Protein AF-A0A8T1RW31-F1 (afdb_monomer_lite)

InterPro domains:
  IPR011993 PH-like domain superfamily [G3DSA:2.30.29.30] (54-125)
  IPR035899 Dbl homology (DH) domain superfamily [SSF48065] (14-65)
  IPR047271 Ephexin-like [PTHR12845] (14-125)

Structure (mmCIF, N/CA/C/O backbone):
data_AF-A0A8T1RW31-F1
#
_entry.id   AF-A0A8T1RW31-F1
#
loop_
_atom_site.group_PDB
_atom_site.id
_atom_site.type_symbol
_atom_site.label_atom_id
_atom_site.label_alt_id
_atom_site.label_comp_id
_atom_site.label_asym_id
_atom_site.label_entity_id
_atom_site.label_seq_id
_atom_site.pdbx_PDB_ins_code
_atom_site.Cartn_x
_atom_site.Cartn_y
_atom_site.Cartn_z
_atom_site.occupancy
_atom_site.B_iso_or_equiv
_atom_site.auth_seq_id
_atom_site.auth_comp_id
_atom_site.auth_asym_id
_atom_site.auth_atom_id
_atom_site.pdbx_PDB_model_num
ATOM 1 N N . SER A 1 1 ? -5.918 -11.823 5.665 1.00 46.09 1 SER A N 1
ATOM 2 C CA . SER A 1 1 ? -6.267 -12.877 6.634 1.00 46.09 1 SER A CA 1
ATOM 3 C C . SER A 1 1 ? -6.020 -12.405 8.059 1.00 46.09 1 SER A C 1
ATOM 5 O O . SER A 1 1 ? -6.945 -12.440 8.847 1.00 46.09 1 SER A O 1
ATOM 7 N N . ASP A 1 2 ? -4.847 -11.859 8.387 1.00 44.81 2 ASP A N 1
ATOM 8 C CA . ASP A 1 2 ? -4.467 -11.627 9.798 1.00 44.81 2 ASP A CA 1
ATOM 9 C C . ASP A 1 2 ? -5.242 -10.527 10.540 1.00 44.81 2 ASP A C 1
ATOM 11 O O . ASP A 1 2 ? -5.266 -10.493 11.765 1.00 44.81 2 ASP A O 1
ATOM 15 N N . THR A 1 3 ? -5.876 -9.593 9.833 1.00 49.72 3 THR A N 1
ATOM 16 C CA . THR A 1 3 ? -6.548 -8.443 10.464 1.00 49.72 3 THR A CA 1
ATOM 17 C C . THR A 1 3 ? -7.973 -8.745 10.912 1.00 49.72 3 THR A C 1
ATOM 19 O O . THR A 1 3 ? -8.412 -8.197 11.919 1.00 49.72 3 THR A O 1
ATOM 22 N N . SER A 1 4 ? -8.660 -9.677 10.247 1.00 54.31 4 SER A N 1
ATOM 23 C CA . SER A 1 4 ? -9.984 -10.143 10.673 1.00 54.31 4 SER A CA 1
ATOM 24 C C . SER A 1 4 ? -9.929 -10.938 11.978 1.00 54.31 4 SER A C 1
ATOM 26 O O . SER A 1 4 ? -10.834 -10.810 12.800 1.00 54.31 4 SER A O 1
ATOM 28 N N . ASP A 1 5 ? -8.855 -11.696 12.211 1.00 52.34 5 ASP A N 1
ATOM 29 C CA . ASP A 1 5 ? -8.711 -12.522 13.417 1.00 52.34 5 ASP A CA 1
ATOM 30 C C . ASP A 1 5 ? -8.388 -11.680 14.655 1.00 52.34 5 ASP A C 1
ATOM 32 O O . ASP A 1 5 ? -8.919 -11.929 15.738 1.00 52.34 5 ASP A O 1
ATOM 36 N N . VAL A 1 6 ? -7.585 -10.621 14.498 1.00 55.88 6 VAL A N 1
ATOM 37 C CA . VAL A 1 6 ? -7.279 -9.678 15.586 1.00 55.88 6 VAL A CA 1
ATOM 38 C C . VAL A 1 6 ? -8.510 -8.846 15.957 1.00 55.88 6 VAL A C 1
ATOM 40 O O . VAL A 1 6 ? -8.774 -8.641 17.146 1.00 55.88 6 VAL A O 1
ATOM 43 N N . ASP A 1 7 ? -9.304 -8.414 14.975 1.00 56.78 7 ASP A N 1
ATOM 44 C CA . ASP A 1 7 ? -10.567 -7.708 15.216 1.00 56.78 7 ASP A CA 1
ATOM 45 C C . ASP A 1 7 ? -11.609 -8.621 15.893 1.00 56.78 7 ASP A C 1
ATOM 47 O O . ASP A 1 7 ? -12.275 -8.200 16.845 1.00 56.78 7 ASP A O 1
ATOM 51 N N . ALA A 1 8 ? -11.707 -9.890 15.477 1.00 58.50 8 ALA A N 1
ATOM 52 C CA . ALA A 1 8 ? -12.607 -10.876 16.080 1.00 58.50 8 ALA A CA 1
ATOM 53 C C . ALA A 1 8 ? -12.199 -11.246 17.519 1.00 58.50 8 ALA A C 1
ATOM 55 O O . ALA A 1 8 ? -13.044 -11.294 18.421 1.00 58.50 8 ALA A O 1
ATOM 56 N N . PHE A 1 9 ? -10.902 -11.445 17.767 1.00 58.47 9 PHE A N 1
ATOM 57 C CA . PHE A 1 9 ? -10.366 -11.756 19.093 1.00 58.47 9 PHE A CA 1
ATOM 58 C C . PHE A 1 9 ? -10.543 -10.587 20.074 1.00 58.47 9 PHE A C 1
ATOM 60 O O . PHE A 1 9 ? -10.979 -10.779 21.215 1.00 58.47 9 PHE A O 1
ATOM 67 N N . SER A 1 10 ? -10.283 -9.359 19.615 1.00 59.94 10 SER A N 1
ATOM 68 C CA . SER A 1 10 ? -10.482 -8.139 20.406 1.00 59.94 10 SER A CA 1
ATOM 69 C C . SER A 1 10 ? -11.962 -7.924 20.737 1.00 59.94 10 SER A C 1
ATOM 71 O O . SER A 1 10 ? -12.306 -7.624 21.880 1.00 59.94 10 SER A O 1
ATOM 73 N N . ALA A 1 11 ? -12.862 -8.153 19.775 1.00 61.72 11 ALA A N 1
ATOM 74 C CA . ALA A 1 11 ? -14.304 -8.055 19.990 1.00 61.72 11 ALA A CA 1
ATOM 75 C C . ALA A 1 11 ? -14.823 -9.079 21.018 1.00 61.72 11 ALA A C 1
ATOM 77 O O . ALA A 1 11 ? -15.632 -8.722 21.876 1.00 61.72 11 ALA A O 1
ATOM 78 N N . SER A 1 12 ? -14.327 -10.320 20.980 1.00 63.66 12 SER A N 1
ATOM 79 C CA . SER A 1 12 ? -14.724 -11.395 21.903 1.00 63.66 12 SER A CA 1
ATOM 80 C C . SER A 1 12 ? -14.334 -11.101 23.359 1.00 63.66 12 SER A C 1
ATOM 82 O O . SER A 1 12 ? -15.152 -11.222 24.275 1.00 63.66 12 SER A O 1
ATOM 84 N N . ARG A 1 13 ? -13.102 -10.627 23.592 1.00 61.41 13 ARG A N 1
ATOM 85 C CA . ARG A 1 13 ? -12.610 -10.321 24.947 1.00 61.41 13 ARG A CA 1
ATOM 86 C C . ARG A 1 13 ? -13.348 -9.142 25.578 1.00 61.41 13 ARG A C 1
ATOM 88 O O . ARG A 1 13 ? -13.646 -9.169 26.770 1.00 61.41 13 ARG A O 1
ATOM 95 N N . LEU A 1 14 ? -13.678 -8.140 24.765 1.00 61.69 14 LEU A N 1
ATOM 96 C CA . LEU A 1 14 ? -14.389 -6.946 25.207 1.00 61.69 14 LEU A CA 1
ATOM 97 C C . LEU A 1 14 ? -15.867 -7.241 25.530 1.00 61.69 14 LEU A C 1
ATOM 99 O O . LEU A 1 14 ? -16.405 -6.667 26.475 1.00 61.69 14 LEU A O 1
ATOM 103 N N . GLN A 1 15 ? -16.528 -8.152 24.802 1.00 63.28 15 GLN A N 1
ATOM 104 C CA . GLN A 1 15 ? -17.930 -8.524 25.062 1.00 63.28 15 GLN A CA 1
ATOM 105 C C . GLN A 1 15 ? -18.145 -9.197 26.428 1.00 63.28 15 GLN A C 1
ATOM 107 O O . GLN A 1 15 ? -19.230 -9.099 27.001 1.00 63.28 15 GLN A O 1
ATOM 112 N N . ASN A 1 16 ? -17.124 -9.850 26.987 1.00 65.62 16 ASN A N 1
ATOM 113 C CA . ASN A 1 16 ? -17.227 -10.510 28.291 1.00 65.62 16 ASN A CA 1
ATOM 114 C C . ASN A 1 16 ? -17.387 -9.536 29.471 1.00 65.62 16 ASN A C 1
ATOM 116 O O . ASN A 1 16 ? -17.856 -9.952 30.528 1.00 65.62 16 ASN A O 1
ATOM 120 N N . ILE A 1 17 ? -17.034 -8.257 29.301 1.00 62.81 17 ILE A N 1
ATOM 121 C CA . ILE A 1 17 ? -17.176 -7.226 30.342 1.00 62.81 17 ILE A CA 1
ATOM 122 C C . ILE A 1 17 ? -18.653 -6.840 30.520 1.00 62.81 17 ILE A C 1
ATOM 124 O O . ILE A 1 17 ? -19.134 -6.761 31.646 1.00 62.81 17 ILE A O 1
ATOM 128 N N . LEU A 1 18 ? -19.395 -6.694 29.417 1.00 60.72 18 LEU A N 1
ATOM 129 C CA . LEU A 1 18 ? -20.835 -6.397 29.426 1.00 60.72 18 LEU A CA 1
ATOM 130 C C . LEU A 1 18 ? -21.678 -7.532 30.022 1.00 60.72 18 LEU A C 1
ATOM 132 O O . LEU A 1 18 ? -22.686 -7.280 30.671 1.00 60.72 18 LEU A O 1
ATOM 136 N N . LYS A 1 19 ? -21.250 -8.790 29.858 1.00 64.69 19 LYS A N 1
ATOM 137 C CA . LYS A 1 19 ? -21.963 -9.961 30.401 1.00 64.69 19 LYS A CA 1
ATOM 138 C C . LYS A 1 19 ? -21.948 -10.050 31.935 1.00 64.69 19 LYS A C 1
ATOM 140 O O . LYS A 1 19 ? -22.605 -10.928 32.483 1.00 64.69 19 LYS A O 1
ATOM 145 N N . ARG A 1 20 ? -21.179 -9.198 32.625 1.00 63.34 20 ARG A N 1
ATOM 146 C CA . ARG A 1 20 ? -21.022 -9.220 34.091 1.00 63.34 20 ARG A CA 1
ATOM 147 C C . ARG A 1 20 ? -21.783 -8.109 34.821 1.00 63.34 20 ARG A C 1
ATOM 149 O O . ARG A 1 20 ? -21.731 -8.071 36.046 1.00 63.34 20 ARG A O 1
ATOM 156 N N . THR A 1 21 ? -22.475 -7.220 34.109 1.00 61.50 21 THR A N 1
ATOM 157 C CA . THR A 1 21 ? -23.271 -6.134 34.706 1.00 61.50 21 THR A CA 1
ATOM 158 C C . THR A 1 21 ? -24.756 -6.479 34.754 1.00 61.50 21 THR A C 1
ATOM 160 O O . THR A 1 21 ? -25.287 -7.065 33.814 1.00 61.50 21 THR A O 1
ATOM 163 N N . LEU A 1 22 ? -25.430 -6.105 35.846 1.00 60.44 22 LEU A N 1
ATOM 164 C CA . LEU A 1 22 ? -26.866 -6.327 36.024 1.00 60.44 22 LEU A CA 1
ATOM 165 C C . LEU A 1 22 ? -27.662 -5.491 35.005 1.00 60.44 22 LEU A C 1
ATOM 167 O O . LEU A 1 22 ? -27.460 -4.277 34.911 1.00 60.44 22 LEU A O 1
ATOM 171 N N . GLN A 1 23 ? -28.559 -6.136 34.261 1.00 64.31 23 GLN A N 1
ATOM 172 C CA . GLN A 1 23 ? -29.338 -5.524 33.181 1.00 64.31 23 GLN A CA 1
ATOM 173 C C . GLN A 1 23 ? -30.287 -4.432 33.718 1.00 64.31 23 GLN A C 1
ATOM 175 O O . GLN A 1 23 ? -30.961 -4.631 34.726 1.00 64.31 23 GLN A O 1
ATOM 180 N N . GLY A 1 24 ? -30.325 -3.270 33.067 1.00 62.38 24 GLY A N 1
ATOM 181 C CA . GLY A 1 24 ? -31.104 -2.088 33.451 1.00 62.38 24 GLY A CA 1
ATOM 182 C C . GLY A 1 24 ? -30.450 -1.177 34.499 1.00 62.38 24 GLY A C 1
ATOM 183 O O . GLY A 1 24 ? -31.065 -0.196 34.919 1.00 62.38 24 GLY A O 1
ATOM 184 N N . SER A 1 25 ? -29.224 -1.467 34.945 1.00 75.69 25 SER A N 1
ATOM 185 C CA . SER A 1 25 ? -28.545 -0.683 35.988 1.00 75.69 25 SER A CA 1
ATOM 186 C C . SER A 1 25 ? -27.785 0.534 35.437 1.00 75.69 25 SER A C 1
ATOM 188 O O . SER A 1 25 ? -27.363 0.580 34.280 1.00 75.69 25 SER A O 1
ATOM 190 N N . ARG A 1 26 ? -27.526 1.529 36.301 1.00 75.81 26 ARG A N 1
ATOM 191 C CA . ARG A 1 26 ? -26.604 2.643 35.983 1.00 75.81 26 ARG A CA 1
ATOM 192 C C . ARG A 1 26 ? -25.194 2.143 35.641 1.00 75.81 26 ARG A C 1
ATOM 194 O O . ARG A 1 26 ? -24.499 2.769 34.834 1.00 75.81 26 ARG A O 1
ATOM 201 N N . ASP A 1 27 ? -24.803 1.012 36.219 1.00 74.88 27 ASP A N 1
ATOM 202 C CA . ASP A 1 27 ? -23.509 0.378 35.986 1.00 74.88 27 ASP A CA 1
ATOM 203 C C . ASP A 1 27 ? -23.437 -0.255 34.594 1.00 74.88 27 ASP A C 1
ATOM 205 O O . ASP A 1 27 ? -22.423 -0.100 33.918 1.00 74.88 27 ASP A O 1
ATOM 209 N N . GLU A 1 28 ? -24.520 -0.866 34.099 1.00 78.12 28 GLU A N 1
ATOM 210 C CA . GLU A 1 28 ? -24.605 -1.356 32.715 1.00 78.12 28 GLU A CA 1
ATOM 211 C C . GLU A 1 28 ? -24.477 -0.207 31.705 1.00 78.12 28 GLU A C 1
ATOM 213 O O . GLU A 1 28 ? -23.698 -0.299 30.752 1.00 78.12 28 GLU A O 1
ATOM 218 N N . ALA A 1 29 ? -25.189 0.905 31.913 1.00 78.75 29 ALA A N 1
ATOM 219 C CA . ALA A 1 29 ? -25.111 2.062 31.019 1.00 78.75 29 ALA A CA 1
ATOM 220 C C . ALA A 1 29 ? -23.685 2.644 30.969 1.00 78.75 29 ALA A C 1
ATOM 222 O O . ALA A 1 29 ? -23.159 2.970 29.897 1.00 78.75 29 ALA A O 1
ATOM 223 N N . THR A 1 30 ? -23.026 2.719 32.127 1.00 82.44 30 THR A N 1
ATOM 224 C CA . THR A 1 30 ? -21.640 3.190 32.248 1.00 82.44 30 THR A CA 1
ATOM 225 C C . THR A 1 30 ? -20.658 2.210 31.600 1.00 82.44 30 THR A C 1
ATOM 227 O O . THR A 1 30 ? -19.804 2.629 30.814 1.00 82.44 30 THR A O 1
ATOM 230 N N . ALA A 1 31 ? -20.815 0.907 31.847 1.00 79.56 31 ALA A N 1
ATOM 231 C CA . ALA A 1 31 ? -20.001 -0.147 31.247 1.00 79.56 31 ALA A CA 1
ATOM 232 C C . ALA A 1 31 ? -20.157 -0.194 29.720 1.00 79.56 31 ALA A C 1
ATOM 234 O O . ALA A 1 31 ? -19.162 -0.310 29.007 1.00 79.56 31 ALA A O 1
ATOM 235 N N . THR A 1 32 ? -21.372 -0.009 29.201 1.00 81.44 32 THR A N 1
ATOM 236 C CA . THR A 1 32 ? -21.655 0.067 27.759 1.00 81.44 32 THR A CA 1
ATOM 237 C C . THR A 1 32 ? -20.953 1.262 27.118 1.00 81.44 32 THR A C 1
ATOM 239 O O . THR A 1 32 ? -20.333 1.139 26.058 1.00 81.44 32 THR A O 1
ATOM 242 N N . LYS A 1 33 ? -20.996 2.433 27.769 1.00 85.12 33 LYS A N 1
ATOM 243 C CA . LYS A 1 33 ? -20.296 3.630 27.289 1.00 85.12 33 LYS A CA 1
ATOM 244 C C . LYS A 1 33 ? -18.780 3.417 27.273 1.00 85.12 33 LYS A C 1
ATOM 246 O O . LYS A 1 33 ? -18.149 3.710 26.258 1.00 85.12 33 LYS A O 1
ATOM 251 N N . ALA A 1 34 ? -18.209 2.880 28.352 1.00 84.88 34 ALA A N 1
ATOM 252 C CA . ALA A 1 34 ? -16.783 2.565 28.436 1.00 84.88 34 ALA A CA 1
ATOM 253 C C . ALA A 1 34 ? -16.362 1.536 27.373 1.00 84.88 34 ALA A C 1
ATOM 255 O O . ALA A 1 34 ? -15.367 1.736 26.677 1.00 84.88 34 ALA A O 1
ATOM 256 N N . PHE A 1 35 ? -17.163 0.487 27.176 1.00 82.12 35 PHE A N 1
ATOM 257 C CA . PHE A 1 35 ? -16.952 -0.523 26.143 1.00 82.12 35 PHE A CA 1
ATOM 258 C C . PHE A 1 35 ? -16.932 0.086 24.737 1.00 82.12 35 PHE A C 1
ATOM 260 O O . PHE A 1 35 ? -16.029 -0.205 23.955 1.00 82.12 35 PHE A O 1
ATOM 267 N N . ASN A 1 36 ? -17.887 0.960 24.412 1.00 83.75 36 ASN A N 1
ATOM 268 C CA . ASN A 1 36 ? -17.943 1.601 23.098 1.00 83.75 36 ASN A CA 1
ATOM 269 C C . ASN A 1 36 ? -16.732 2.511 22.845 1.00 83.75 36 ASN A C 1
ATOM 271 O O . ASN A 1 36 ? -16.191 2.509 21.738 1.00 83.75 36 ASN A O 1
ATOM 275 N N . GLN A 1 37 ? -16.272 3.244 23.867 1.00 88.75 37 GLN A N 1
ATOM 276 C CA . GLN A 1 37 ? -15.040 4.036 23.776 1.00 88.75 37 GLN A CA 1
ATOM 277 C C . GLN A 1 37 ? -13.816 3.140 23.563 1.00 88.75 37 GLN A C 1
ATOM 279 O O . GLN A 1 37 ? -13.017 3.392 22.665 1.00 88.75 37 GLN A O 1
ATOM 284 N N . LEU A 1 38 ? -13.704 2.042 24.312 1.00 86.25 38 LEU A N 1
ATOM 285 C CA . LEU A 1 38 ? -12.600 1.098 24.167 1.00 86.25 38 LEU A CA 1
ATOM 286 C C . LEU A 1 38 ? -12.595 0.423 22.787 1.00 86.25 38 LEU A C 1
ATOM 288 O O . LEU A 1 38 ? -11.551 0.328 22.147 1.00 86.25 38 LEU A O 1
ATOM 292 N N . LYS A 1 39 ? -13.766 0.031 22.276 1.00 83.62 39 LYS A N 1
ATOM 293 C CA . LYS A 1 39 ? -13.921 -0.508 20.918 1.00 83.62 39 LYS A CA 1
ATOM 294 C C . LYS A 1 39 ? -13.456 0.492 19.856 1.00 83.62 39 LYS A C 1
ATOM 296 O O . LYS A 1 39 ? -12.806 0.094 18.890 1.00 83.62 39 LYS A O 1
ATOM 301 N N . LYS A 1 40 ? -13.770 1.781 20.029 1.00 88.19 40 LYS A N 1
ATOM 302 C CA . LYS A 1 40 ? -13.301 2.850 19.138 1.00 88.19 40 LYS A CA 1
ATOM 303 C C . LYS A 1 40 ? -11.774 2.975 19.175 1.00 88.19 40 LYS A C 1
ATOM 305 O O . LYS A 1 40 ? -11.160 2.962 18.113 1.00 88.19 40 LYS A O 1
ATOM 310 N N . LEU A 1 41 ? -11.172 2.995 20.365 1.00 89.81 41 LEU A N 1
ATOM 311 C CA . LEU A 1 41 ? -9.715 3.079 20.531 1.00 89.81 41 LEU A CA 1
ATOM 312 C C . LEU A 1 41 ? -8.982 1.902 19.879 1.00 89.81 41 LEU A C 1
ATOM 314 O O . LEU A 1 41 ? -7.998 2.100 19.170 1.00 89.81 41 LEU A O 1
ATOM 318 N N . VAL A 1 42 ? -9.479 0.676 20.066 1.00 87.31 42 VAL A N 1
ATOM 319 C CA . VAL A 1 42 ? -8.896 -0.513 19.423 1.00 87.31 42 VAL A CA 1
ATOM 320 C C . VAL A 1 42 ? -8.970 -0.395 17.902 1.00 87.31 42 VAL A C 1
ATOM 322 O O . VAL A 1 42 ? -7.979 -0.643 17.217 1.00 87.31 42 VAL A O 1
ATOM 325 N N . LYS A 1 43 ? -10.113 0.047 17.365 1.00 88.12 43 LYS A N 1
ATOM 326 C CA . LYS A 1 43 ? -10.285 0.249 15.922 1.00 88.12 43 LYS A CA 1
ATOM 327 C C . LYS A 1 43 ? -9.303 1.288 15.366 1.00 88.12 43 LYS A C 1
ATOM 329 O O . LYS A 1 43 ? -8.713 1.064 14.312 1.00 88.12 43 LYS A O 1
ATOM 334 N N . GLU A 1 44 ? -9.117 2.406 16.063 1.00 91.44 44 GLU A N 1
ATOM 335 C CA . GLU A 1 44 ? -8.173 3.464 15.674 1.00 91.44 44 GLU A CA 1
ATOM 336 C C . GLU A 1 44 ? -6.714 2.987 15.729 1.00 91.44 44 GLU A C 1
ATOM 338 O O . GLU A 1 44 ? -5.932 3.268 14.816 1.00 91.44 44 GLU A O 1
ATOM 343 N N . CYS A 1 45 ? -6.358 2.203 16.749 1.00 91.19 45 CYS A N 1
ATOM 344 C CA . CYS A 1 45 ? -5.037 1.589 16.870 1.00 91.19 45 CYS A CA 1
ATOM 345 C C . CYS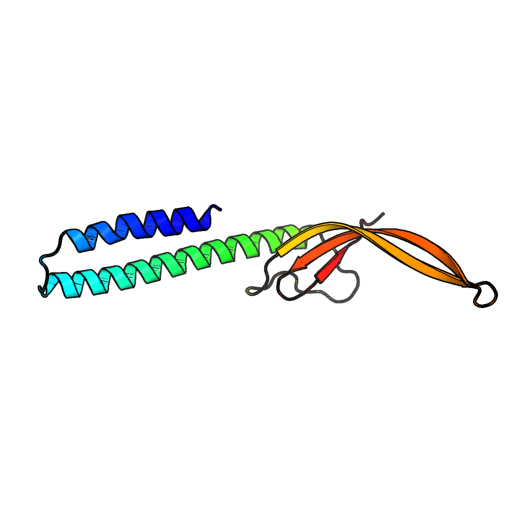 A 1 45 ? -4.763 0.624 15.709 1.00 91.19 45 CYS A C 1
ATOM 347 O O . CYS A 1 45 ? -3.748 0.747 15.021 1.00 91.19 45 CYS A O 1
ATOM 349 N N . ASN A 1 46 ? -5.708 -0.273 15.414 1.00 89.25 46 ASN A N 1
ATOM 350 C CA . ASN A 1 46 ? -5.577 -1.231 14.316 1.00 89.25 46 ASN A CA 1
ATOM 351 C C . ASN A 1 46 ? -5.449 -0.521 12.960 1.00 89.25 46 ASN A C 1
ATOM 353 O O . ASN A 1 46 ? -4.591 -0.886 12.153 1.00 89.25 46 ASN A O 1
ATOM 357 N N . ALA A 1 47 ? -6.234 0.536 12.726 1.00 90.56 47 ALA A N 1
ATOM 358 C CA . ALA A 1 47 ? -6.122 1.352 11.518 1.00 90.56 47 ALA A CA 1
ATOM 359 C C . ALA A 1 47 ? -4.746 2.035 11.404 1.00 90.56 47 ALA A C 1
ATOM 361 O O . ALA A 1 47 ? -4.157 2.065 10.321 1.00 90.56 47 ALA A O 1
ATOM 362 N N . SER A 1 48 ? -4.200 2.525 12.520 1.00 92.56 48 SER A N 1
ATOM 363 C CA . SER A 1 48 ? -2.872 3.148 12.565 1.00 92.56 48 SER A CA 1
ATOM 364 C C . SER A 1 48 ? -1.760 2.140 12.263 1.00 92.56 48 SER A C 1
ATOM 366 O O . SER A 1 48 ? -0.892 2.419 11.437 1.00 92.56 48 SER A O 1
ATOM 368 N N . VAL A 1 49 ? -1.825 0.933 12.839 1.00 93.88 49 VAL A N 1
ATOM 369 C CA . VAL A 1 49 ? -0.881 -0.161 12.543 1.00 93.88 49 VAL A CA 1
ATOM 370 C C . VAL A 1 49 ? -0.932 -0.543 11.062 1.00 93.88 49 VAL A C 1
ATOM 372 O O . VAL A 1 49 ? 0.110 -0.685 10.423 1.00 93.88 49 VAL A O 1
ATOM 375 N N . GLN A 1 50 ? -2.128 -0.673 10.481 1.00 91.50 50 GLN A N 1
ATOM 376 C CA . GLN A 1 50 ? -2.272 -0.930 9.045 1.00 91.50 50 GLN A CA 1
ATOM 377 C C . GLN A 1 50 ? -1.703 0.212 8.195 1.00 91.50 50 GLN A C 1
ATOM 379 O O . GLN A 1 50 ? -1.067 -0.035 7.173 1.00 91.50 50 GLN A O 1
ATOM 384 N N . SER A 1 51 ? -1.919 1.467 8.593 1.00 93.62 51 SER A N 1
ATOM 385 C CA . SER A 1 51 ? -1.336 2.622 7.907 1.00 93.62 51 SER A CA 1
ATOM 386 C C . SER A 1 51 ? 0.189 2.593 7.947 1.00 93.62 51 SER A C 1
ATOM 388 O O . SER A 1 51 ? 0.824 2.852 6.931 1.00 93.62 51 SER A O 1
ATOM 390 N N . MET A 1 52 ? 0.774 2.227 9.088 1.00 94.88 52 MET A N 1
ATOM 391 C CA . MET A 1 52 ? 2.223 2.134 9.249 1.00 94.88 52 MET A CA 1
ATOM 392 C C . MET A 1 52 ? 2.821 1.047 8.351 1.00 94.88 52 MET A C 1
ATOM 394 O O . MET A 1 52 ? 3.769 1.328 7.626 1.00 94.88 52 MET A O 1
ATOM 398 N N . LYS A 1 53 ? 2.208 -0.144 8.306 1.00 94.50 53 LYS A N 1
ATOM 399 C CA . LYS A 1 53 ? 2.634 -1.239 7.414 1.00 94.50 53 LYS A CA 1
ATOM 400 C C . LYS A 1 53 ? 2.623 -0.825 5.939 1.00 94.50 53 LYS A C 1
ATOM 402 O O . LYS A 1 53 ? 3.577 -1.096 5.217 1.00 94.50 53 LYS A O 1
ATOM 407 N N . ARG A 1 54 ? 1.567 -0.129 5.500 1.00 95.50 54 ARG A N 1
ATOM 408 C CA . ARG A 1 54 ? 1.450 0.377 4.119 1.00 95.50 54 ARG A CA 1
ATOM 409 C C . ARG A 1 54 ? 2.543 1.408 3.820 1.00 95.50 54 ARG A C 1
ATOM 411 O O . ARG A 1 54 ? 3.192 1.326 2.784 1.00 95.50 54 ARG A O 1
ATOM 418 N N . THR A 1 55 ? 2.815 2.325 4.749 1.00 95.75 55 THR A N 1
ATOM 419 C CA . THR A 1 55 ? 3.909 3.299 4.610 1.00 95.75 55 THR A CA 1
ATOM 420 C C . THR A 1 55 ? 5.286 2.628 4.554 1.00 95.75 55 THR A C 1
ATOM 422 O O . THR A 1 55 ? 6.108 3.016 3.726 1.00 95.75 55 THR A O 1
ATOM 425 N N . GLU A 1 56 ? 5.554 1.617 5.387 1.00 96.06 56 GLU A N 1
ATOM 426 C CA . GLU A 1 56 ? 6.817 0.859 5.363 1.00 96.06 56 GLU A CA 1
ATOM 427 C C . GLU A 1 56 ? 7.052 0.164 4.017 1.00 96.06 56 GLU A C 1
ATOM 429 O O . GLU A 1 56 ? 8.160 0.223 3.476 1.00 96.06 56 GLU A O 1
ATOM 434 N N . GLU A 1 57 ? 6.008 -0.436 3.441 1.00 95.38 57 GLU A N 1
ATOM 435 C CA . GLU A 1 57 ? 6.062 -1.047 2.112 1.00 95.38 57 GLU A CA 1
ATOM 436 C C . GLU A 1 57 ? 6.428 -0.015 1.032 1.00 95.38 57 GLU A C 1
ATOM 438 O O . GLU A 1 57 ? 7.338 -0.249 0.229 1.00 95.38 57 GLU A O 1
ATOM 443 N N . LEU A 1 58 ? 5.806 1.171 1.061 1.00 95.88 58 LEU A N 1
ATOM 444 C CA . LEU A 1 58 ? 6.141 2.267 0.145 1.00 95.88 58 LEU A CA 1
ATOM 445 C C . LEU A 1 58 ? 7.578 2.769 0.333 1.00 95.88 58 LEU A C 1
ATOM 447 O O . LEU A 1 58 ? 8.260 3.034 -0.656 1.00 95.88 58 LEU A O 1
ATOM 451 N N . ILE A 1 59 ? 8.065 2.879 1.575 1.00 95.44 59 ILE A N 1
ATOM 452 C CA . ILE A 1 59 ? 9.457 3.265 1.866 1.00 95.44 59 ILE A CA 1
ATOM 453 C C . ILE A 1 59 ? 10.425 2.239 1.277 1.00 95.44 59 ILE A C 1
ATOM 455 O O . ILE A 1 59 ? 11.425 2.613 0.658 1.00 95.44 59 ILE A O 1
ATOM 459 N N . HIS A 1 60 ? 10.150 0.948 1.465 1.00 94.75 60 HIS A N 1
ATOM 460 C CA . HIS A 1 60 ? 10.989 -0.116 0.929 1.00 94.75 60 HIS A CA 1
ATOM 461 C C . HIS A 1 60 ? 11.016 -0.093 -0.604 1.00 94.75 60 HIS A C 1
ATOM 463 O O . HIS A 1 60 ? 12.081 -0.236 -1.207 1.00 94.75 60 HIS A O 1
ATOM 469 N N . LEU A 1 61 ? 9.866 0.148 -1.235 1.00 93.75 61 LEU A N 1
ATOM 470 C CA . LEU A 1 61 ? 9.755 0.255 -2.684 1.00 93.75 61 LEU A CA 1
ATOM 471 C C . LEU A 1 61 ? 10.464 1.498 -3.241 1.00 93.75 61 LEU A C 1
ATOM 473 O O . LEU A 1 61 ? 11.179 1.402 -4.237 1.00 93.75 61 LEU A O 1
ATOM 477 N N . ASN A 1 62 ? 10.343 2.644 -2.567 1.00 92.44 62 ASN A N 1
ATOM 478 C CA . ASN A 1 62 ? 10.990 3.898 -2.964 1.00 92.44 62 ASN A CA 1
ATOM 479 C C . ASN A 1 62 ? 12.520 3.788 -3.014 1.00 92.44 62 ASN A C 1
ATOM 481 O O . ASN A 1 62 ? 13.161 4.482 -3.792 1.00 92.44 62 ASN A O 1
ATOM 485 N N . LYS A 1 63 ? 13.116 2.898 -2.208 1.00 91.31 63 LYS A N 1
ATOM 486 C CA . LYS A 1 63 ? 14.561 2.612 -2.243 1.00 91.31 63 LYS A CA 1
ATOM 487 C C . LYS A 1 63 ? 14.990 1.798 -3.469 1.00 91.31 63 LYS A C 1
ATOM 489 O O . LYS A 1 63 ? 16.171 1.786 -3.793 1.00 91.31 63 LYS A O 1
ATOM 494 N N . LYS A 1 64 ? 14.059 1.084 -4.110 1.00 90.25 64 LYS A N 1
ATOM 495 C CA . LYS A 1 64 ? 14.323 0.187 -5.247 1.00 90.25 64 LYS A CA 1
ATOM 496 C C . LYS A 1 64 ? 14.011 0.822 -6.600 1.00 90.25 64 LYS A C 1
ATOM 498 O O . LYS A 1 64 ? 14.581 0.404 -7.602 1.00 90.25 64 LYS A O 1
ATOM 503 N N . ILE A 1 65 ? 13.094 1.788 -6.641 1.00 89.25 65 ILE A N 1
ATOM 504 C CA . ILE A 1 65 ? 12.656 2.436 -7.880 1.00 89.25 65 ILE A CA 1
ATOM 505 C C . ILE A 1 65 ? 13.411 3.749 -8.080 1.00 89.25 65 ILE A C 1
ATOM 507 O O . ILE A 1 65 ? 13.510 4.569 -7.171 1.00 89.25 65 ILE A O 1
ATOM 511 N N . HIS A 1 66 ? 13.896 3.967 -9.300 1.00 87.56 66 HIS A N 1
ATOM 512 C CA . HIS A 1 66 ? 14.440 5.246 -9.741 1.00 87.56 66 HIS A CA 1
ATOM 513 C C . HIS A 1 66 ? 13.489 5.889 -10.756 1.00 87.56 66 HIS A C 1
ATOM 515 O O . HIS A 1 66 ? 13.080 5.237 -11.715 1.00 87.56 66 HIS A O 1
ATOM 521 N N . PHE A 1 67 ? 13.132 7.157 -10.543 1.00 86.94 67 PHE A N 1
ATOM 522 C CA . PHE A 1 67 ? 12.234 7.907 -11.423 1.00 86.94 67 PHE A CA 1
ATOM 523 C C . PHE A 1 67 ? 13.049 8.829 -12.338 1.00 86.94 67 PHE A C 1
ATOM 525 O O . PHE A 1 67 ? 13.718 9.738 -11.854 1.00 86.94 67 PHE A O 1
ATOM 532 N N . GLU A 1 68 ? 12.987 8.599 -13.653 1.00 77.19 68 GLU A N 1
ATOM 533 C CA . GLU A 1 68 ? 13.808 9.313 -14.649 1.00 77.19 68 GLU A CA 1
ATOM 534 C C . GLU A 1 68 ? 13.317 10.739 -14.963 1.00 77.19 68 GLU A C 1
ATOM 536 O O . GLU A 1 68 ? 14.100 11.576 -15.405 1.00 77.19 68 GLU A O 1
ATOM 541 N N . SER A 1 69 ? 12.035 11.055 -14.743 1.00 63.38 69 SER A N 1
ATOM 542 C CA . SER A 1 69 ? 11.460 12.358 -15.107 1.00 63.38 69 SER A CA 1
ATOM 543 C C . SER A 1 69 ? 10.415 12.800 -14.082 1.00 63.38 69 SER A C 1
ATOM 545 O O . SER A 1 69 ? 9.385 12.141 -13.938 1.00 63.38 69 SER A O 1
ATOM 547 N N . LYS A 1 70 ? 10.677 13.945 -13.431 1.00 68.81 70 LYS A N 1
ATOM 548 C CA . LYS A 1 70 ? 9.934 14.526 -12.294 1.00 68.81 70 LYS A CA 1
ATOM 549 C C . LYS A 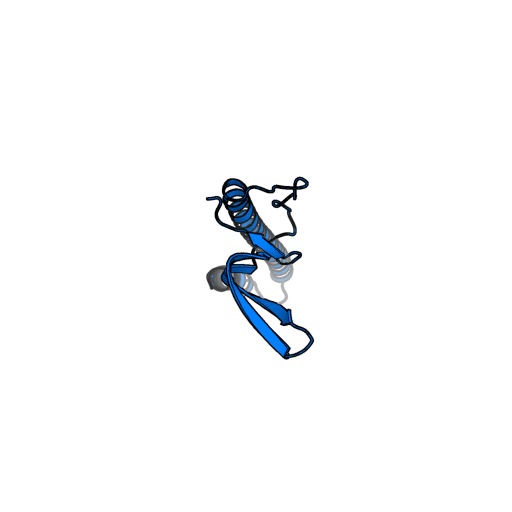1 70 ? 9.878 13.591 -11.078 1.00 68.81 70 LYS A C 1
ATOM 551 O O . LYS A 1 70 ? 9.512 12.426 -11.168 1.00 68.81 70 LYS A O 1
ATOM 556 N N . ILE A 1 71 ? 10.239 14.118 -9.910 1.00 74.81 71 ILE A N 1
ATOM 557 C CA . ILE A 1 71 ? 10.158 13.372 -8.650 1.00 74.81 71 ILE A CA 1
ATOM 558 C C . ILE A 1 71 ? 8.690 12.992 -8.433 1.00 74.81 71 ILE A C 1
ATOM 560 O O . ILE A 1 71 ? 7.856 13.857 -8.170 1.00 74.81 71 ILE A O 1
ATOM 564 N N . PHE A 1 72 ? 8.366 11.708 -8.572 1.00 86.31 72 PHE A N 1
ATOM 565 C CA . PHE A 1 72 ? 7.066 11.186 -8.184 1.00 86.31 72 PHE A CA 1
ATOM 566 C C . PHE A 1 72 ? 7.098 10.923 -6.674 1.00 86.31 72 PHE A C 1
ATOM 568 O O . PHE A 1 72 ? 7.911 10.110 -6.227 1.00 86.31 72 PHE A O 1
ATOM 575 N N . PRO A 1 73 ? 6.259 11.589 -5.861 1.00 90.56 73 PRO A N 1
ATOM 576 C CA . PRO A 1 73 ? 6.227 11.351 -4.425 1.00 90.56 73 PRO A CA 1
ATOM 577 C C . PRO A 1 73 ? 5.546 10.005 -4.161 1.00 90.56 73 PRO A C 1
ATOM 579 O O . PRO A 1 73 ? 4.338 9.942 -3.932 1.00 90.56 73 PRO A O 1
ATOM 582 N N . LEU A 1 74 ? 6.313 8.912 -4.247 1.00 92.75 74 LEU A N 1
ATOM 583 C CA . LEU A 1 74 ? 5.793 7.553 -4.091 1.00 92.75 74 LEU A CA 1
ATOM 584 C C . LEU A 1 74 ? 5.144 7.360 -2.719 1.00 92.75 74 LEU A C 1
ATOM 586 O O . LEU A 1 74 ? 4.070 6.769 -2.626 1.00 92.75 74 LEU A O 1
ATOM 590 N N . ILE A 1 75 ? 5.770 7.901 -1.674 1.00 94.25 75 ILE A N 1
ATOM 591 C CA . ILE A 1 75 ? 5.288 7.822 -0.297 1.00 94.25 75 ILE A CA 1
ATOM 592 C C . ILE A 1 75 ? 4.192 8.874 -0.085 1.00 94.25 75 ILE A C 1
ATOM 594 O O . ILE A 1 75 ? 4.443 10.073 -0.176 1.00 94.25 75 ILE A O 1
ATOM 598 N N . SER A 1 76 ? 2.984 8.413 0.234 1.00 93.50 76 SER A N 1
ATOM 599 C CA . SER A 1 76 ? 1.826 9.242 0.582 1.00 93.50 76 SER A CA 1
ATOM 600 C C . SER A 1 76 ? 0.986 8.532 1.644 1.00 93.50 76 SER A C 1
ATOM 602 O O . SER A 1 76 ? 0.881 7.308 1.625 1.00 93.50 76 SER A O 1
ATOM 604 N N . GLN A 1 77 ? 0.353 9.288 2.549 1.00 88.81 77 GLN A N 1
ATOM 605 C CA . GLN A 1 77 ? -0.487 8.729 3.621 1.00 88.81 77 GLN A CA 1
ATOM 606 C C . GLN A 1 77 ? -1.709 7.965 3.093 1.00 88.81 77 GLN A C 1
ATOM 608 O O . GLN A 1 77 ? -2.160 7.003 3.711 1.00 88.81 77 GLN A O 1
ATOM 613 N N . SER A 1 78 ? -2.259 8.396 1.956 1.00 92.12 78 SER A N 1
ATOM 614 C CA . SER A 1 78 ? -3.444 7.792 1.344 1.00 92.12 78 SER A CA 1
ATOM 615 C C . SER A 1 78 ? -3.113 6.702 0.327 1.00 92.12 78 SER A C 1
ATOM 617 O O . SER A 1 78 ? -4.038 6.154 -0.271 1.00 92.12 78 SER A O 1
ATOM 619 N N . ARG A 1 79 ? -1.828 6.385 0.112 1.00 95.69 79 ARG A N 1
ATOM 620 C CA . ARG A 1 79 ? -1.402 5.417 -0.900 1.00 95.69 79 ARG A CA 1
ATOM 621 C C . ARG A 1 79 ? -1.094 4.057 -0.288 1.00 95.69 79 ARG A C 1
ATOM 623 O O . ARG A 1 79 ? -0.488 3.966 0.775 1.00 95.69 79 ARG A O 1
ATOM 630 N N . TRP A 1 80 ? -1.484 2.992 -0.979 1.00 95.81 80 TRP A N 1
ATOM 631 C CA . TRP A 1 80 ? -1.083 1.628 -0.647 1.00 95.81 80 TRP A CA 1
ATOM 632 C C . TRP A 1 80 ? -0.972 0.755 -1.887 1.00 95.81 80 TRP A C 1
ATOM 634 O O . TRP A 1 80 ? -1.694 0.955 -2.866 1.00 95.81 80 TRP A O 1
ATOM 644 N N . LEU A 1 81 ? -0.051 -0.208 -1.842 1.00 96.44 81 LEU A N 1
ATOM 645 C CA . LEU A 1 81 ? 0.141 -1.165 -2.919 1.00 96.44 81 LEU A CA 1
ATOM 646 C C . LEU A 1 81 ? -0.993 -2.197 -2.874 1.00 96.44 81 LEU A C 1
ATOM 648 O O . LEU A 1 81 ? -1.260 -2.817 -1.849 1.00 96.44 81 LEU A O 1
ATOM 652 N N . VAL A 1 82 ? -1.707 -2.334 -3.985 1.00 96.62 82 VAL A N 1
ATOM 653 C CA . VAL A 1 82 ? -2.814 -3.283 -4.151 1.00 96.62 82 VAL A CA 1
ATOM 654 C C . VAL A 1 82 ? -2.293 -4.593 -4.731 1.00 96.62 82 VAL A C 1
ATOM 656 O O . VAL A 1 82 ? -2.695 -5.671 -4.297 1.00 96.62 82 VAL A O 1
ATOM 659 N N . LYS A 1 83 ? -1.410 -4.507 -5.733 1.00 95.69 83 LYS A N 1
ATOM 660 C CA . LYS A 1 83 ? -0.802 -5.667 -6.392 1.00 95.69 83 LYS A CA 1
ATOM 661 C C . LYS A 1 83 ? 0.488 -5.265 -7.093 1.00 95.69 83 LYS A C 1
ATOM 663 O O . LYS A 1 83 ? 0.621 -4.134 -7.551 1.00 95.69 83 LYS A O 1
ATOM 668 N N .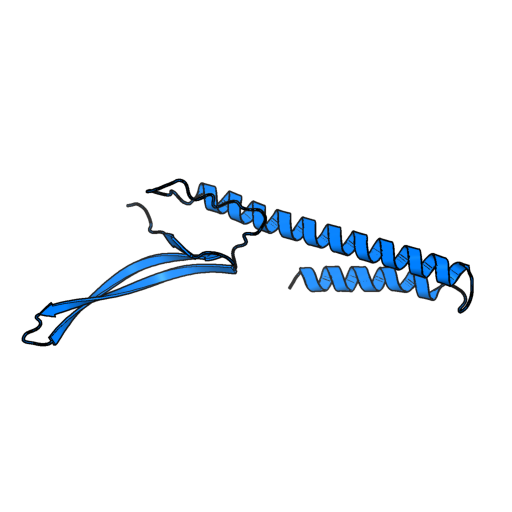 HIS A 1 84 ? 1.414 -6.202 -7.241 1.00 95.38 84 HIS A N 1
ATOM 669 C CA . HIS A 1 84 ? 2.624 -5.989 -8.020 1.00 95.38 84 HIS A CA 1
ATOM 670 C C . HIS A 1 84 ? 3.124 -7.296 -8.646 1.00 95.38 84 HIS A C 1
ATOM 672 O O . HIS A 1 84 ? 2.766 -8.380 -8.180 1.00 95.38 84 HIS A O 1
ATOM 678 N N . GLY A 1 85 ? 3.910 -7.204 -9.720 1.00 95.25 85 GLY A N 1
ATOM 679 C CA . GLY A 1 85 ? 4.464 -8.384 -10.386 1.00 95.25 85 GLY A CA 1
ATOM 680 C C . GLY A 1 85 ? 5.040 -8.126 -11.774 1.00 95.25 85 GLY A C 1
ATOM 681 O O . GLY A 1 85 ? 4.842 -7.065 -12.366 1.00 95.25 85 GLY A O 1
ATOM 682 N N . GLU A 1 86 ? 5.750 -9.128 -12.286 1.00 95.12 86 GLU A N 1
ATOM 683 C CA . GLU A 1 86 ? 6.285 -9.140 -13.646 1.00 95.12 86 GLU A CA 1
ATOM 684 C C . GLU A 1 86 ? 5.162 -9.333 -14.665 1.00 95.12 86 GLU A C 1
ATOM 686 O O . GLU A 1 86 ? 4.281 -10.176 -14.493 1.00 95.12 86 GLU A O 1
ATOM 691 N N . LEU A 1 87 ? 5.208 -8.547 -15.735 1.00 93.56 87 LEU A N 1
ATOM 692 C CA . LEU A 1 87 ? 4.312 -8.616 -16.877 1.00 93.56 87 LEU A CA 1
ATOM 693 C C . LEU A 1 87 ? 5.117 -8.570 -18.176 1.00 93.56 87 LEU A C 1
ATOM 695 O O . LEU A 1 87 ? 6.261 -8.113 -18.224 1.00 93.56 87 LEU A O 1
ATOM 699 N N . VAL A 1 88 ? 4.472 -9.008 -19.253 1.00 91.81 88 VAL A N 1
ATOM 700 C CA . VAL A 1 88 ? 4.972 -8.839 -20.615 1.00 91.81 88 VAL A CA 1
ATOM 701 C C . VAL A 1 88 ? 4.101 -7.801 -21.307 1.00 91.81 88 VAL A C 1
ATOM 703 O O . VAL A 1 88 ? 2.914 -8.023 -21.533 1.00 91.81 88 VAL A O 1
ATOM 706 N N . GLU A 1 89 ? 4.696 -6.658 -21.626 1.00 88.56 89 GLU A N 1
ATOM 707 C CA . GLU A 1 89 ? 4.095 -5.657 -22.497 1.00 88.56 89 GLU A CA 1
ATOM 708 C C . GLU A 1 89 ? 4.153 -6.181 -23.935 1.00 88.56 89 GLU A C 1
ATOM 710 O O . GLU A 1 89 ? 5.234 -6.508 -24.429 1.00 88.56 89 GLU A O 1
ATOM 715 N N . VAL A 1 90 ? 2.994 -6.294 -24.585 1.00 88.31 90 VAL A N 1
ATOM 716 C CA . VAL A 1 90 ? 2.864 -6.727 -25.980 1.00 88.31 90 VAL A CA 1
ATOM 717 C C . VAL A 1 90 ? 2.514 -5.505 -26.820 1.00 88.31 90 VAL A C 1
ATOM 719 O O . VAL A 1 90 ? 1.421 -4.960 -26.693 1.00 88.31 90 VAL A O 1
ATOM 722 N N . ASP A 1 91 ? 3.440 -5.083 -27.674 1.00 83.19 91 ASP A N 1
ATOM 723 C CA . ASP A 1 91 ? 3.252 -3.974 -28.609 1.00 83.19 91 ASP A CA 1
ATOM 724 C C . ASP A 1 91 ? 3.103 -4.524 -30.032 1.00 83.19 91 ASP A C 1
ATOM 726 O O . ASP A 1 91 ? 3.927 -5.319 -30.501 1.00 83.19 91 ASP A O 1
ATOM 730 N N . MET A 1 92 ? 2.030 -4.116 -30.708 1.00 81.69 92 MET A N 1
ATOM 731 C CA . MET A 1 92 ? 1.689 -4.550 -32.057 1.00 81.69 92 M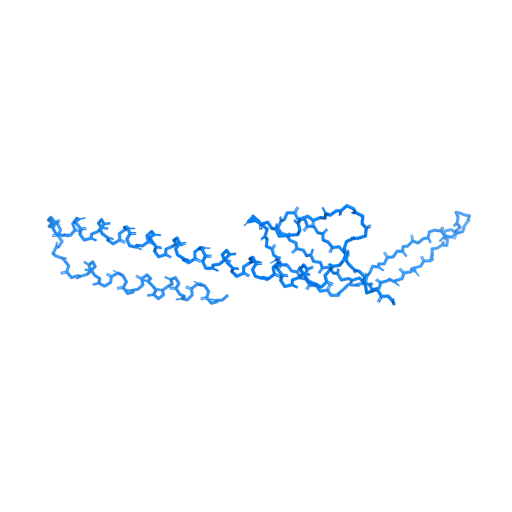ET A CA 1
ATOM 732 C C . MET A 1 92 ? 1.890 -3.390 -33.023 1.00 81.69 92 MET A C 1
ATOM 734 O O . MET A 1 92 ? 1.020 -2.543 -33.215 1.00 81.69 92 MET A O 1
ATOM 738 N N . GLN A 1 93 ? 3.058 -3.370 -33.655 1.00 76.81 93 GLN A N 1
ATOM 739 C CA . GLN A 1 93 ? 3.433 -2.309 -34.578 1.00 76.81 93 GLN A CA 1
ATOM 740 C C . GLN A 1 93 ? 3.016 -2.682 -35.999 1.00 76.81 93 GLN A C 1
ATOM 742 O O . GLN A 1 93 ? 3.368 -3.753 -36.506 1.00 76.81 93 GLN A O 1
ATOM 747 N N . LEU A 1 94 ? 2.272 -1.796 -36.664 1.00 73.62 94 LEU A N 1
ATOM 748 C CA . LEU A 1 94 ? 1.963 -1.938 -38.084 1.00 73.62 94 LEU A CA 1
ATOM 749 C C . LEU A 1 94 ? 3.217 -1.600 -38.899 1.00 73.62 94 LEU A C 1
ATOM 751 O O . LEU A 1 94 ? 3.671 -0.460 -38.914 1.00 73.62 94 LEU A O 1
ATOM 755 N N . VAL A 1 95 ? 3.773 -2.596 -39.584 1.00 72.56 95 VAL A N 1
ATOM 756 C CA . VAL A 1 95 ? 5.012 -2.453 -40.365 1.00 72.56 95 VAL A CA 1
ATOM 757 C C . VAL A 1 95 ? 4.717 -2.023 -41.804 1.00 72.56 95 VAL A C 1
ATOM 759 O O . VAL A 1 95 ? 5.565 -1.431 -42.464 1.00 72.56 95 VAL A O 1
ATOM 762 N N . SER A 1 96 ? 3.516 -2.313 -42.318 1.00 70.62 96 SER A N 1
ATOM 763 C CA . SER A 1 96 ? 3.091 -1.896 -43.658 1.00 70.62 96 SER A CA 1
ATOM 764 C C . SER A 1 96 ? 1.567 -1.815 -43.773 1.00 70.62 96 SER A C 1
ATOM 766 O O . SER A 1 96 ? 0.870 -2.797 -43.510 1.00 70.62 96 SER A O 1
ATOM 768 N N . THR A 1 97 ? 1.061 -0.665 -44.224 1.00 64.56 97 THR A N 1
ATOM 769 C CA . THR A 1 97 ? -0.362 -0.402 -44.515 1.00 64.56 97 THR A CA 1
ATOM 770 C C . THR A 1 97 ? -0.862 -1.111 -45.774 1.00 64.56 97 THR A C 1
ATOM 772 O O . THR A 1 97 ? -2.041 -1.431 -45.860 1.00 64.56 97 THR A O 1
ATOM 775 N N . LEU A 1 98 ? 0.027 -1.408 -46.728 1.00 67.69 98 LEU A N 1
ATOM 776 C CA . LEU A 1 98 ? -0.325 -2.014 -48.020 1.00 67.69 98 LEU A CA 1
ATOM 777 C C . LEU A 1 98 ? -0.598 -3.526 -47.937 1.00 67.69 98 LEU A C 1
ATOM 779 O O . LEU A 1 98 ? -1.249 -4.072 -48.819 1.00 67.69 98 LEU A O 1
ATOM 783 N N . ALA A 1 99 ? -0.107 -4.205 -46.893 1.00 66.38 99 ALA A N 1
ATOM 784 C CA . ALA A 1 99 ? -0.241 -5.658 -46.730 1.00 66.38 99 ALA A CA 1
ATOM 785 C C . ALA A 1 99 ? -0.695 -6.094 -45.323 1.00 66.38 99 ALA A C 1
ATOM 787 O O . ALA A 1 99 ? -0.543 -7.265 -44.984 1.00 66.38 99 ALA A O 1
ATOM 788 N N . ALA A 1 100 ? -1.193 -5.164 -44.494 1.00 66.44 100 ALA A N 1
ATOM 789 C CA . ALA A 1 100 ? -1.604 -5.404 -43.102 1.00 66.44 100 ALA A CA 1
ATOM 790 C C . ALA A 1 100 ? -0.624 -6.305 -42.315 1.00 66.44 100 ALA A C 1
ATOM 792 O O . ALA A 1 100 ? -1.020 -7.243 -41.624 1.00 66.44 100 ALA A O 1
ATOM 793 N N . LYS A 1 101 ? 0.685 -6.045 -42.446 1.00 73.62 101 LYS A N 1
ATOM 794 C CA . LYS A 1 101 ? 1.718 -6.805 -41.729 1.00 73.62 101 LYS A CA 1
ATOM 795 C C . LYS A 1 101 ? 1.965 -6.169 -40.370 1.00 73.62 101 LYS A C 1
ATOM 797 O O . LYS A 1 101 ? 2.450 -5.039 -40.295 1.00 73.62 101 LYS A O 1
ATOM 802 N N . PHE A 1 102 ? 1.678 -6.917 -39.313 1.00 77.06 102 PHE A N 1
ATOM 803 C CA . PHE A 1 102 ? 1.951 -6.516 -37.939 1.00 77.06 102 PHE A CA 1
ATOM 804 C C . PHE A 1 102 ? 3.170 -7.254 -37.394 1.00 77.06 102 PHE A C 1
ATOM 806 O O . PHE A 1 102 ? 3.327 -8.457 -37.605 1.00 77.06 102 PHE A O 1
ATOM 813 N N . LYS A 1 103 ? 4.023 -6.535 -36.666 1.00 80.00 103 LYS A N 1
ATOM 814 C CA . LYS A 1 103 ? 5.105 -7.113 -35.874 1.00 80.00 103 LYS A CA 1
ATOM 815 C C . LYS A 1 103 ? 4.717 -7.035 -34.407 1.00 80.00 103 LYS A C 1
ATOM 817 O O . LYS A 1 103 ? 4.468 -5.952 -33.886 1.00 80.00 103 LYS A O 1
ATOM 822 N N . LEU A 1 104 ? 4.688 -8.194 -33.759 1.00 82.31 104 LEU A N 1
ATOM 823 C CA . LEU A 1 104 ? 4.570 -8.301 -32.311 1.00 82.31 104 LEU A CA 1
ATOM 824 C C . LEU A 1 104 ? 5.956 -8.112 -31.697 1.00 82.31 104 LEU A C 1
ATOM 826 O O . LEU A 1 104 ? 6.908 -8.799 -32.070 1.00 82.31 104 LEU A O 1
ATOM 830 N N . SER A 1 105 ? 6.069 -7.171 -30.770 1.00 84.06 105 SER A N 1
ATOM 831 C CA . SER A 1 105 ? 7.236 -7.028 -29.909 1.00 84.06 105 SER A CA 1
ATOM 832 C C . SER A 1 105 ? 6.812 -7.194 -28.458 1.00 84.06 105 SER A C 1
ATOM 834 O O . SER A 1 105 ? 5.740 -6.745 -28.058 1.00 84.06 105 SER A O 1
ATOM 836 N N . THR A 1 106 ? 7.638 -7.884 -27.680 1.00 87.88 106 THR A N 1
ATOM 837 C CA . THR A 1 106 ? 7.369 -8.162 -26.270 1.00 87.88 106 THR A CA 1
ATOM 838 C C . THR A 1 106 ? 8.481 -7.585 -25.415 1.00 87.88 106 THR A C 1
ATOM 840 O O . THR A 1 106 ? 9.656 -7.816 -25.708 1.00 87.88 106 THR A O 1
ATOM 843 N N . LYS A 1 107 ? 8.131 -6.865 -24.351 1.00 88.06 107 LYS A N 1
ATOM 844 C CA . LYS A 1 107 ? 9.093 -6.316 -23.386 1.00 88.06 107 LYS A CA 1
ATOM 845 C C . LYS A 1 107 ? 8.693 -6.710 -21.973 1.00 88.06 107 LYS A C 1
ATOM 847 O O . LYS A 1 107 ? 7.526 -6.617 -21.607 1.00 88.06 107 LYS A O 1
ATOM 852 N N . MET A 1 108 ? 9.661 -7.149 -21.173 1.00 91.69 108 MET A N 1
ATOM 853 C CA . MET A 1 108 ? 9.422 -7.408 -19.754 1.00 91.69 108 MET A CA 1
ATOM 854 C C . MET A 1 108 ? 9.291 -6.083 -19.006 1.00 91.69 108 MET A C 1
ATOM 856 O O . MET A 1 108 ? 10.147 -5.203 -19.118 1.00 91.69 108 MET A O 1
ATOM 860 N N . VAL A 1 109 ? 8.222 -5.957 -18.230 1.00 93.25 109 VAL A N 1
ATOM 861 C CA . VAL A 1 109 ? 7.949 -4.801 -17.376 1.00 93.25 109 VAL A CA 1
ATOM 862 C C . VAL A 1 109 ? 7.496 -5.290 -16.008 1.00 93.25 109 VAL A C 1
ATOM 864 O O . VAL A 1 109 ? 6.966 -6.387 -15.869 1.00 93.25 109 VAL A O 1
ATOM 867 N N . TYR A 1 110 ? 7.699 -4.482 -14.977 1.00 94.75 110 TYR A N 1
ATOM 868 C CA . TYR A 1 110 ? 7.217 -4.778 -13.635 1.00 94.75 110 TYR A CA 1
ATOM 869 C C . TYR A 1 110 ? 6.146 -3.764 -13.245 1.00 94.75 110 TYR A C 1
ATOM 871 O O . TYR A 1 110 ? 6.392 -2.552 -13.253 1.00 94.75 110 TYR A O 1
ATOM 879 N N . LEU A 1 111 ? 4.962 -4.276 -12.917 1.00 95.44 111 LEU A N 1
ATOM 880 C CA . LEU A 1 111 ? 3.786 -3.512 -12.527 1.00 95.44 111 LEU A CA 1
ATOM 881 C C . LEU A 1 111 ? 3.779 -3.267 -11.019 1.00 95.44 111 LEU A C 1
ATOM 883 O O . LEU A 1 111 ? 3.926 -4.208 -10.240 1.00 95.44 111 LEU A O 1
ATOM 887 N N . HIS A 1 112 ? 3.485 -2.030 -10.625 1.00 95.56 112 HIS A N 1
ATOM 888 C CA . HIS A 1 112 ? 3.118 -1.661 -9.258 1.00 95.56 112 HIS A CA 1
ATOM 889 C C . HIS A 1 112 ? 1.763 -0.952 -9.296 1.00 95.56 112 HIS A C 1
ATOM 891 O O . HIS A 1 112 ? 1.660 0.190 -9.749 1.00 95.56 112 HIS A O 1
ATOM 897 N N . LEU A 1 113 ? 0.711 -1.648 -8.871 1.00 97.19 113 LEU A N 1
ATOM 898 C CA . LEU A 1 113 ? -0.649 -1.123 -8.816 1.00 97.19 113 LEU A CA 1
ATOM 899 C C . LEU A 1 113 ? -0.927 -0.577 -7.420 1.00 97.19 113 LEU A C 1
ATOM 901 O O . LEU A 1 113 ? -1.003 -1.348 -6.463 1.00 97.19 113 LEU A O 1
ATOM 905 N N . PHE A 1 114 ? -1.136 0.730 -7.322 1.00 97.19 114 PHE A N 1
ATOM 906 C CA . PHE A 1 114 ? -1.616 1.391 -6.115 1.00 97.19 114 PHE A CA 1
A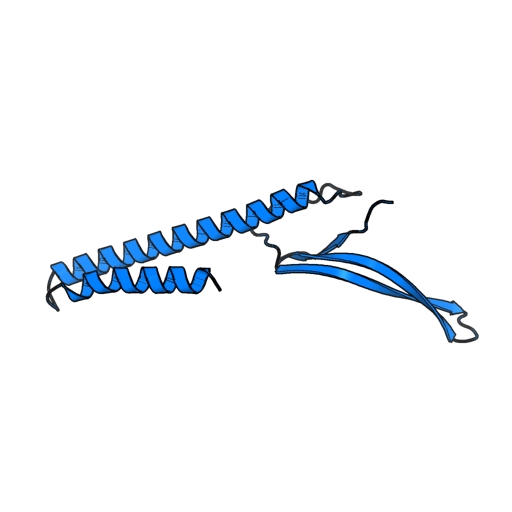TOM 907 C C . PHE A 1 114 ? -3.116 1.665 -6.222 1.00 97.19 114 PHE A C 1
ATOM 909 O O . PHE A 1 114 ? -3.741 1.470 -7.262 1.00 97.19 114 PHE A O 1
ATOM 916 N N . ASN A 1 115 ? -3.705 2.131 -5.130 1.00 96.69 115 ASN A N 1
ATOM 917 C CA . ASN A 1 115 ? -5.111 2.522 -5.082 1.00 96.69 115 ASN A CA 1
ATOM 918 C C . ASN A 1 115 ? -5.448 3.781 -5.898 1.00 96.69 115 ASN A C 1
ATOM 920 O O . ASN A 1 115 ? -6.607 3.968 -6.250 1.00 96.69 115 ASN A O 1
ATOM 924 N N . ASP A 1 116 ? -4.471 4.649 -6.164 1.00 95.94 116 ASP A N 1
ATOM 925 C CA . ASP A 1 116 ? -4.663 5.949 -6.821 1.00 95.94 116 ASP A CA 1
ATOM 926 C C . ASP A 1 116 ? -3.841 6.120 -8.111 1.00 95.94 116 ASP A C 1
ATOM 928 O O . ASP A 1 116 ? -4.044 7.079 -8.854 1.00 95.94 116 ASP A O 1
ATOM 932 N N . CYS A 1 117 ? -2.901 5.215 -8.386 1.00 94.69 117 CYS A N 1
ATOM 933 C CA . CYS A 1 117 ? -2.030 5.278 -9.553 1.00 94.69 117 CYS A CA 1
ATOM 934 C C . CYS A 1 117 ? -1.459 3.904 -9.926 1.00 94.69 117 CYS A C 1
ATOM 936 O O . CYS A 1 117 ? -1.513 2.939 -9.163 1.00 94.69 117 CYS A O 1
ATOM 938 N N . LEU A 1 118 ? -0.877 3.834 -11.120 1.00 94.50 118 LEU A N 1
ATOM 939 C CA . LEU A 1 118 ? -0.211 2.654 -11.653 1.00 94.50 118 LEU A CA 1
ATOM 940 C C . LEU A 1 118 ? 1.185 3.056 -12.119 1.00 94.50 118 LEU A C 1
ATOM 942 O O . LEU A 1 118 ? 1.328 4.009 -12.885 1.00 94.50 118 LEU A O 1
ATOM 946 N N . LEU A 1 119 ? 2.204 2.328 -11.667 1.00 93.38 119 LEU A N 1
ATOM 947 C CA . LEU A 1 119 ? 3.583 2.522 -12.105 1.00 93.38 119 LEU A CA 1
ATOM 948 C C . LEU A 1 119 ? 4.064 1.308 -12.895 1.00 93.38 119 LEU A C 1
ATOM 950 O O . LEU A 1 119 ? 3.897 0.162 -12.473 1.00 93.38 119 LEU A O 1
ATOM 954 N N . LEU A 1 120 ? 4.713 1.585 -14.022 1.00 92.25 120 LEU A N 1
ATOM 955 C CA . LEU A 1 120 ? 5.465 0.604 -14.792 1.00 92.25 120 LEU A CA 1
ATOM 956 C C . LEU A 1 120 ? 6.949 0.892 -14.620 1.00 92.25 120 LEU A C 1
ATOM 958 O O . LEU A 1 120 ? 7.400 2.025 -14.773 1.00 92.25 120 LEU A O 1
ATOM 962 N N . SER A 1 121 ? 7.702 -0.150 -14.297 1.00 91.00 121 SER A N 1
ATOM 963 C CA . SER A 1 121 ? 9.150 -0.080 -14.128 1.00 91.00 121 SER A CA 1
ATOM 964 C C . SER A 1 121 ? 9.835 -1.103 -15.021 1.00 91.00 121 SER A C 1
ATOM 966 O O . SER A 1 121 ? 9.267 -2.144 -15.355 1.00 91.00 121 SER A O 1
ATOM 968 N N . ARG A 1 122 ? 11.063 -0.792 -15.425 1.00 89.94 122 ARG A N 1
ATOM 969 C CA . ARG A 1 122 ? 11.934 -1.682 -16.190 1.00 89.94 122 ARG A CA 1
ATOM 970 C C . ARG A 1 122 ? 13.231 -1.868 -15.422 1.00 89.94 122 ARG A C 1
ATOM 972 O O . ARG A 1 122 ? 13.657 -0.968 -14.697 1.00 89.94 122 ARG A O 1
ATOM 979 N N . ARG A 1 123 ? 13.847 -3.042 -15.558 1.00 83.31 123 ARG A N 1
ATOM 980 C CA . ARG A 1 123 ? 15.193 -3.258 -15.024 1.00 83.31 123 ARG A CA 1
ATOM 981 C C . ARG A 1 123 ? 16.142 -2.367 -15.816 1.00 83.31 123 ARG A C 1
ATOM 983 O O . ARG A 1 123 ? 16.095 -2.372 -17.042 1.00 83.31 123 ARG A O 1
ATOM 990 N N . LYS A 1 124 ? 16.946 -1.581 -15.106 1.00 75.19 124 LYS A N 1
ATOM 991 C CA . LYS A 1 124 ? 18.057 -0.859 -15.717 1.00 75.19 124 LYS A CA 1
ATOM 992 C C . LYS A 1 124 ? 19.098 -1.903 -16.127 1.00 75.19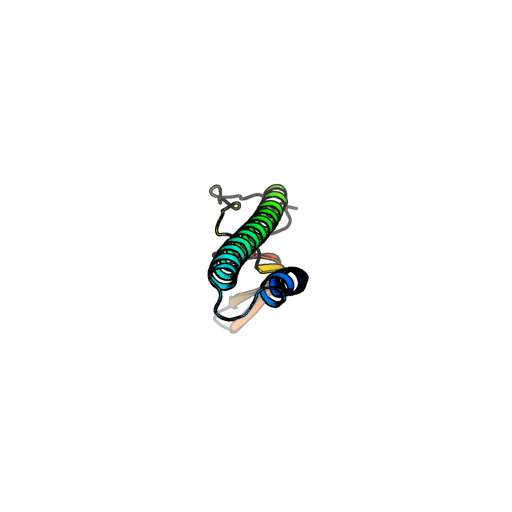 124 LYS A C 1
ATOM 994 O O . LYS A 1 124 ? 19.444 -2.740 -15.291 1.00 75.19 124 LYS A O 1
ATOM 999 N N . GLU A 1 125 ? 19.481 -1.897 -17.400 1.00 59.78 125 GLU A N 1
ATOM 1000 C CA . GLU A 1 125 ? 20.619 -2.676 -17.909 1.00 59.78 125 GLU A CA 1
ATOM 1001 C C . GLU A 1 125 ? 21.938 -2.168 -17.317 1.00 59.78 125 GLU A C 1
ATOM 1003 O O . GLU A 1 125 ? 22.046 -0.939 -17.068 1.00 59.78 125 GLU A O 1
#

Radius of gyration: 25.69 Å; chains: 1; bounding box: 52×27×84 Å

Organism: Chelydra serpentina (NCBI:txid8475)

pLDDT: mean 81.53, std 13.92, range [44.81, 97.19]

Secondary structure (DSSP, 8-state):
-HHHHHHHHHHHHHHHHHTTSPTTSHHHHHHHHHHHHHHHHHHHHHHHHHHHHHHHHHHHHHTT---SSS------TT--EEEEEEEEEEEEEEEETTTTEEEEEEEEEEEEEESS-EEEE----

Sequence (125 aa):
SDTSDVDAFSASRLQNILKRTLQGSRDEATATKAFNQLKKLVKECNASVQSMKRTEELIHLNKKIHFESKIFPLISQSRWLVKHGELVEVDMQLVSTLAAKFKLSTKMVYLHLFNDCLLLSRRKE

Foldseek 3Di:
DVLVVVLVVVVVVLVVQLVPDDPPDPVNVVSVVVSVVVNVVVVVVSVVVVLVVQQVVQVVVVVVDDDPDDDDCSRDSPKGFPDKAKDKDWDWDQPDPVPRDTDIDIDIWIWTDMPVDIDIHDDDD